Protein AF-A0A920V2Q2-F1 (afdb_monomer_lite)

Secondary structure (DSSP, 8-state):
----SS-S-TTTTT---TTS-TTTS-SSPEEEPTTSS-EEETT-HHHHTTGGG----------S-S-HHHHHHHHHHSS-----

Structure (mmCIF, N/CA/C/O backbone):
data_AF-A0A920V2Q2-F1
#
_entry.id   AF-A0A920V2Q2-F1
#
loop_
_atom_site.group_PDB
_atom_site.id
_atom_site.type_symbol
_atom_site.label_atom_id
_atom_site.label_alt_id
_atom_site.label_comp_id
_atom_site.label_asym_id
_atom_site.label_entity_id
_atom_site.label_seq_id
_atom_site.pdbx_PDB_ins_code
_atom_site.Cartn_x
_atom_site.Cartn_y
_atom_site.Cartn_z
_atom_site.occupancy
_atom_site.B_iso_or_equiv
_atom_site.auth_seq_id
_atom_site.auth_comp_id
_atom_site.auth_asym_id
_atom_site.auth_atom_id
_atom_site.pdbx_PDB_model_num
ATOM 1 N N . MET A 1 1 ? -10.031 2.596 -9.713 1.00 54.97 1 MET A N 1
ATOM 2 C CA . MET A 1 1 ? -8.667 2.827 -9.195 1.00 54.97 1 MET A CA 1
ATOM 3 C C . MET A 1 1 ? -8.457 4.328 -9.138 1.00 54.97 1 MET A C 1
ATOM 5 O O . MET A 1 1 ? -8.634 4.974 -10.160 1.00 54.97 1 MET A O 1
ATOM 9 N N . ILE A 1 2 ? -8.186 4.885 -7.958 1.00 62.19 2 ILE A N 1
ATOM 10 C CA . ILE A 1 2 ? -7.862 6.308 -7.815 1.00 62.19 2 ILE A CA 1
ATOM 11 C C . ILE A 1 2 ? -6.339 6.422 -7.928 1.00 62.19 2 ILE A C 1
ATOM 13 O O . ILE A 1 2 ? -5.621 5.866 -7.101 1.00 62.19 2 ILE A O 1
ATOM 17 N N . PHE A 1 3 ? -5.859 7.070 -8.988 1.00 66.88 3 PHE A N 1
ATOM 18 C CA . PHE A 1 3 ? -4.437 7.270 -9.251 1.00 66.88 3 PHE A CA 1
ATOM 19 C C . PHE A 1 3 ? -4.094 8.752 -9.105 1.00 66.88 3 PHE A C 1
ATOM 21 O O . PHE A 1 3 ? -4.462 9.564 -9.947 1.00 66.88 3 PHE A O 1
ATOM 28 N N . ASN A 1 4 ? -3.405 9.097 -8.019 1.00 69.75 4 ASN A N 1
ATOM 29 C CA . ASN A 1 4 ? -3.165 10.485 -7.615 1.00 69.75 4 ASN A CA 1
ATOM 30 C C . ASN A 1 4 ? -1.797 11.043 -8.049 1.00 69.75 4 ASN A C 1
ATOM 32 O O . ASN A 1 4 ? -1.336 11.997 -7.436 1.00 69.75 4 ASN A O 1
ATOM 36 N N . LEU A 1 5 ? -1.151 10.469 -9.078 1.00 72.38 5 LEU A N 1
ATOM 37 C CA . LEU A 1 5 ? 0.172 10.910 -9.563 1.00 72.38 5 LEU A CA 1
ATOM 38 C C . LEU A 1 5 ? 1.209 11.007 -8.417 1.00 72.38 5 LEU A C 1
ATOM 40 O O . LEU A 1 5 ? 1.882 12.021 -8.262 1.00 72.38 5 LEU A O 1
ATOM 44 N N . GLY A 1 6 ? 1.251 9.977 -7.559 1.00 69.19 6 GLY A N 1
ATOM 45 C CA . GLY A 1 6 ? 1.990 9.990 -6.286 1.00 69.19 6 GLY A CA 1
ATOM 46 C C . GLY A 1 6 ? 1.085 10.008 -5.049 1.00 69.19 6 GLY A C 1
ATOM 47 O O . GLY A 1 6 ? 1.296 10.804 -4.144 1.00 69.19 6 GLY A O 1
ATOM 48 N N . ALA A 1 7 ? 0.051 9.157 -5.041 1.00 72.31 7 ALA A N 1
ATOM 49 C CA . ALA A 1 7 ? -0.948 9.000 -3.977 1.00 72.31 7 ALA A CA 1
ATOM 50 C C . ALA A 1 7 ? -0.384 9.072 -2.538 1.00 72.31 7 ALA A C 1
ATOM 52 O O . ALA A 1 7 ? 0.795 8.784 -2.327 1.00 72.31 7 ALA A O 1
ATOM 53 N N . PRO A 1 8 ? -1.225 9.398 -1.530 1.00 83.06 8 PRO A N 1
ATOM 54 C CA . PRO A 1 8 ? -0.809 9.335 -0.132 1.00 83.06 8 PRO A CA 1
ATOM 55 C C . PRO A 1 8 ? -0.154 7.986 0.166 1.00 83.06 8 PRO A C 1
ATOM 57 O O . PRO A 1 8 ? -0.608 6.947 -0.322 1.00 83.06 8 PRO A O 1
ATOM 60 N N . SER A 1 9 ? 0.933 8.023 0.935 1.00 88.00 9 SER A N 1
ATOM 61 C CA . SER A 1 9 ? 1.741 6.834 1.181 1.00 88.00 9 SER A CA 1
ATOM 62 C C . SER A 1 9 ? 0.891 5.689 1.741 1.00 88.00 9 SER A C 1
ATOM 64 O O . SER A 1 9 ? -0.093 5.875 2.469 1.00 88.00 9 SER A O 1
ATOM 66 N N . GLN A 1 10 ? 1.254 4.470 1.339 1.00 89.69 10 GLN A N 1
ATOM 67 C CA . GLN A 1 10 ? 0.529 3.264 1.727 1.00 89.69 10 GLN A CA 1
ATOM 68 C C . GLN A 1 10 ? 0.550 3.055 3.249 1.00 89.69 10 GLN A C 1
ATOM 70 O O . GLN A 1 10 ? -0.432 2.560 3.802 1.00 89.69 10 GLN A O 1
ATOM 75 N N . PHE A 1 11 ? 1.621 3.493 3.925 1.00 93.00 11 PHE A N 1
ATOM 76 C CA . PHE A 1 11 ? 1.782 3.361 5.375 1.00 93.00 11 PHE A CA 1
ATOM 77 C C . PHE A 1 11 ? 0.809 4.262 6.141 1.00 93.00 11 PHE A C 1
ATOM 79 O O . PHE A 1 11 ? 0.247 3.874 7.159 1.00 93.00 11 PHE A O 1
ATOM 86 N N . GLU A 1 12 ? 0.530 5.448 5.616 1.00 92.25 12 GLU A N 1
ATOM 87 C CA . GLU A 1 12 ? -0.414 6.385 6.210 1.00 92.25 12 GLU A CA 1
ATOM 88 C C . GLU A 1 12 ? -1.867 6.059 5.836 1.00 92.25 12 GLU A C 1
ATOM 90 O O . GLU A 1 12 ? -2.773 6.670 6.393 1.00 92.25 12 GLU A O 1
ATOM 95 N N . THR A 1 13 ? -2.122 5.111 4.926 1.00 93.94 13 THR A N 1
ATOM 96 C CA . THR A 1 13 ? -3.468 4.811 4.410 1.00 93.94 13 THR A CA 1
ATOM 97 C C . THR A 1 13 ? -3.907 3.368 4.668 1.00 93.94 13 THR A C 1
ATOM 99 O O . THR A 1 13 ? -4.421 3.065 5.743 1.00 93.94 13 THR A O 1
ATOM 102 N N . PHE A 1 14 ? -3.765 2.474 3.689 1.00 93.56 14 PHE A N 1
ATOM 103 C CA . PHE A 1 14 ? -4.388 1.143 3.689 1.00 93.56 14 PHE A CA 1
ATOM 104 C C . PHE A 1 14 ? -3.434 0.002 4.081 1.00 93.56 14 PHE A C 1
ATOM 106 O O . PHE A 1 14 ? -3.869 -1.150 4.165 1.00 93.56 14 PHE A O 1
ATOM 113 N N . ASP A 1 15 ? -2.151 0.292 4.321 1.00 93.00 15 ASP A N 1
ATOM 114 C CA . ASP A 1 15 ? -1.143 -0.712 4.670 1.00 93.00 15 ASP A CA 1
ATOM 115 C C . ASP A 1 15 ? -0.111 -0.192 5.695 1.00 93.00 15 ASP A C 1
ATOM 117 O O . ASP A 1 15 ? 1.061 -0.020 5.363 1.00 93.00 15 ASP A O 1
ATOM 121 N N . PRO A 1 16 ? -0.511 0.043 6.961 1.00 93.88 16 PRO A N 1
ATOM 122 C CA . PRO A 1 16 ? 0.297 0.738 7.972 1.00 93.88 16 PRO A CA 1
ATOM 123 C C . PRO A 1 16 ? 1.543 0.000 8.480 1.00 93.88 16 PRO A C 1
ATOM 125 O O . PRO A 1 16 ? 2.253 0.536 9.324 1.00 93.88 16 PRO A O 1
ATOM 128 N N . LYS A 1 17 ? 1.817 -1.220 7.996 1.00 93.31 17 LYS A N 1
ATOM 129 C CA . LYS A 1 17 ? 2.972 -2.052 8.392 1.00 93.31 17 LYS A CA 1
ATOM 130 C C . LYS A 1 17 ? 3.233 -2.047 9.915 1.00 93.31 17 LYS A C 1
ATOM 132 O O . LYS A 1 17 ? 4.312 -1.653 10.352 1.00 93.31 17 LYS A O 1
ATOM 137 N N . PRO A 1 18 ? 2.274 -2.502 10.742 1.00 92.56 18 PRO A N 1
ATOM 138 C CA . PRO A 1 18 ? 2.361 -2.375 12.199 1.00 92.56 18 PRO A CA 1
ATOM 139 C C . PRO A 1 18 ? 3.586 -3.068 12.806 1.00 92.56 18 PRO A C 1
ATOM 141 O O . PRO A 1 18 ? 4.143 -2.562 13.773 1.00 92.56 18 PRO A O 1
ATOM 144 N N . GLU A 1 19 ? 4.049 -4.160 12.200 1.00 93.50 19 GLU A N 1
ATOM 145 C CA . GLU A 1 19 ? 5.203 -4.934 12.674 1.00 93.50 19 GLU A CA 1
ATOM 146 C C . GLU A 1 19 ? 6.553 -4.410 12.156 1.00 93.50 19 GLU A C 1
ATOM 148 O O . GLU A 1 19 ? 7.602 -4.947 12.508 1.00 93.50 19 GLU A O 1
ATOM 153 N N . ALA A 1 20 ? 6.559 -3.388 11.294 1.00 94.19 20 ALA A N 1
ATOM 154 C CA . ALA A 1 20 ? 7.802 -2.807 10.802 1.00 94.19 20 ALA A CA 1
ATOM 155 C C . ALA A 1 20 ? 8.443 -1.877 11.855 1.00 94.19 20 ALA A C 1
ATOM 157 O O . ALA A 1 20 ? 7.730 -1.283 12.674 1.00 94.19 20 ALA A O 1
ATOM 158 N N . PRO A 1 21 ? 9.779 -1.702 11.823 1.00 94.69 21 PRO A N 1
ATOM 159 C CA . PRO A 1 21 ? 10.476 -0.694 12.616 1.00 94.69 21 PRO A CA 1
ATOM 160 C C . PRO A 1 21 ? 9.835 0.692 12.496 1.00 94.69 21 PRO A C 1
ATOM 162 O O . PRO A 1 21 ? 9.310 1.054 11.442 1.00 94.69 21 PRO A O 1
ATOM 165 N N . GLY A 1 22 ? 9.927 1.491 13.562 1.00 89.06 22 GLY A N 1
ATOM 166 C CA . GLY A 1 22 ? 9.339 2.836 13.619 1.00 89.06 22 GLY A CA 1
ATOM 167 C C . GLY A 1 22 ? 9.836 3.795 12.532 1.00 89.06 22 GLY A C 1
ATOM 168 O O . GLY A 1 22 ? 9.131 4.729 12.186 1.00 89.06 22 GLY A O 1
ATOM 169 N N . GLU A 1 23 ? 11.020 3.539 11.978 1.00 90.06 23 GLU A N 1
ATOM 170 C CA . GLU A 1 23 ? 11.626 4.305 10.880 1.00 90.06 23 GLU A CA 1
ATOM 171 C C . GLU A 1 23 ? 11.055 3.930 9.500 1.00 90.06 23 GLU A C 1
ATOM 173 O O . GLU A 1 23 ? 11.246 4.661 8.533 1.00 90.06 23 GLU A O 1
ATOM 178 N N . ILE A 1 24 ? 10.381 2.778 9.401 1.00 90.19 24 ILE A N 1
ATOM 179 C CA . ILE A 1 24 ? 9.809 2.237 8.161 1.00 90.19 24 ILE A CA 1
ATOM 180 C C . ILE A 1 24 ? 8.297 2.456 8.118 1.00 90.19 24 ILE A C 1
ATOM 182 O O . ILE A 1 24 ? 7.759 2.787 7.064 1.00 90.19 24 ILE A O 1
ATOM 186 N N . ARG A 1 25 ? 7.597 2.243 9.238 1.00 91.69 25 ARG A N 1
ATOM 187 C CA . ARG A 1 25 ? 6.150 2.488 9.308 1.00 91.69 25 ARG A CA 1
ATOM 188 C C . ARG A 1 25 ? 5.843 3.975 9.485 1.00 91.69 25 ARG A C 1
ATOM 190 O O . ARG A 1 25 ? 6.636 4.720 10.051 1.00 91.69 25 ARG A O 1
ATOM 197 N N . GLY A 1 26 ? 4.661 4.382 9.031 1.00 87.56 26 GLY A N 1
ATOM 198 C CA . GLY A 1 26 ? 4.167 5.749 9.192 1.00 87.56 26 GLY A CA 1
ATOM 199 C C . GLY A 1 26 ? 3.917 6.133 10.660 1.00 87.56 26 GLY A C 1
ATOM 200 O O . GLY A 1 26 ? 3.853 5.262 11.532 1.00 87.56 26 GLY A O 1
ATOM 201 N N . PRO A 1 27 ? 3.726 7.431 10.961 1.00 92.12 27 PRO A N 1
ATOM 202 C CA . PRO A 1 27 ? 3.546 7.927 12.330 1.00 92.12 27 PRO A CA 1
ATOM 203 C C . PRO A 1 27 ? 2.164 7.613 12.927 1.00 92.12 27 PRO A C 1
ATOM 205 O O . PRO A 1 27 ? 1.943 7.825 14.119 1.00 92.12 27 PRO A O 1
ATOM 208 N N . PHE A 1 28 ? 1.222 7.150 12.104 1.00 94.56 28 PHE A N 1
ATOM 209 C CA . PHE A 1 28 ? -0.160 6.897 12.4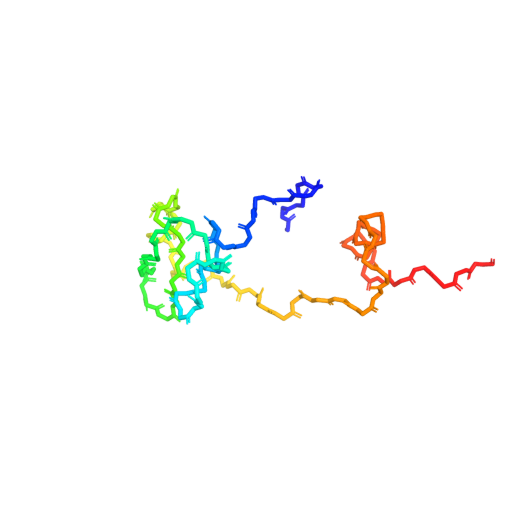99 1.00 94.56 28 PHE A CA 1
ATOM 210 C C . PHE A 1 28 ? -0.367 5.468 12.989 1.00 94.56 28 PHE A C 1
ATOM 212 O O . PHE A 1 28 ? 0.316 4.529 12.575 1.00 94.56 28 PHE A O 1
ATOM 219 N N . LYS A 1 29 ? -1.353 5.295 13.865 1.00 95.25 29 LYS A N 1
ATOM 220 C CA . LYS A 1 29 ? -1.684 3.993 14.432 1.00 95.25 29 LYS A CA 1
ATOM 221 C C . LYS A 1 29 ? -2.556 3.180 13.475 1.00 95.25 29 LYS A C 1
ATOM 223 O O . LYS A 1 29 ? -3.462 3.728 12.842 1.00 95.25 29 LYS A O 1
ATOM 228 N N . PRO A 1 30 ? -2.335 1.860 13.399 1.00 96.25 30 PRO A N 1
ATOM 229 C CA . PRO A 1 30 ? -3.274 0.954 12.761 1.00 96.25 30 PRO A CA 1
ATOM 230 C C . PRO A 1 30 ? -4.564 0.866 13.594 1.00 96.25 30 PRO A C 1
ATOM 232 O O . PRO A 1 30 ? -4.527 0.802 14.823 1.00 96.25 30 PRO A O 1
ATOM 235 N N . ILE A 1 31 ? -5.708 0.825 12.919 1.00 97.19 31 ILE A N 1
ATOM 236 C CA . ILE A 1 31 ? -7.020 0.533 13.493 1.00 97.19 31 ILE A CA 1
ATOM 237 C C . ILE A 1 31 ? -7.645 -0.664 12.766 1.00 97.19 31 ILE A C 1
ATOM 239 O O . ILE A 1 31 ? -7.469 -0.811 11.549 1.00 97.19 31 ILE A O 1
ATOM 243 N N . PRO A 1 32 ? -8.372 -1.540 13.481 1.00 96.62 32 PRO A N 1
ATOM 244 C CA . PRO A 1 32 ? -9.077 -2.649 12.858 1.00 96.62 32 PRO A CA 1
ATOM 245 C C . PRO A 1 32 ? -10.238 -2.136 12.004 1.00 96.62 32 PRO A C 1
ATOM 247 O O . PRO A 1 32 ? -10.894 -1.150 12.346 1.00 96.62 32 PRO A O 1
ATOM 250 N N . VAL A 1 33 ? -10.519 -2.832 10.905 1.00 97.19 33 VAL A N 1
ATOM 251 C CA . VAL A 1 33 ? -11.708 -2.566 10.087 1.00 97.19 33 VAL A CA 1
ATOM 252 C C . VAL A 1 33 ? -12.910 -3.399 10.549 1.00 97.19 33 VAL A C 1
ATOM 254 O O . VAL A 1 33 ? -12.756 -4.465 11.149 1.00 97.19 33 VAL A O 1
ATOM 257 N N . ALA A 1 34 ? -14.121 -2.924 10.258 1.00 95.12 34 ALA A N 1
ATOM 258 C CA . ALA A 1 34 ? -15.369 -3.651 10.457 1.00 95.12 34 ALA A CA 1
ATOM 259 C C . ALA A 1 34 ? -15.346 -4.983 9.691 1.00 95.12 34 ALA A C 1
ATOM 261 O O . ALA A 1 34 ? -14.830 -5.054 8.579 1.00 95.12 34 ALA A O 1
ATOM 262 N N . GLY A 1 35 ? -15.873 -6.042 10.308 1.00 87.44 35 GLY A N 1
ATOM 263 C CA . GLY A 1 35 ? -15.758 -7.412 9.792 1.00 87.44 35 GLY A CA 1
ATOM 264 C C . GLY A 1 35 ? -14.418 -8.096 10.104 1.00 87.44 35 GLY A C 1
ATOM 265 O O . GLY A 1 35 ? -14.317 -9.312 9.961 1.00 87.44 35 GLY A O 1
ATOM 266 N N . GLY A 1 36 ? -13.417 -7.359 10.603 1.00 82.50 36 GLY A N 1
ATOM 267 C CA . GLY A 1 36 ? -12.087 -7.894 10.889 1.00 82.50 36 GLY A CA 1
ATOM 268 C C . GLY A 1 36 ? -11.301 -8.256 9.622 1.00 82.50 36 GLY A C 1
ATOM 269 O O . GLY A 1 36 ? -11.707 -7.9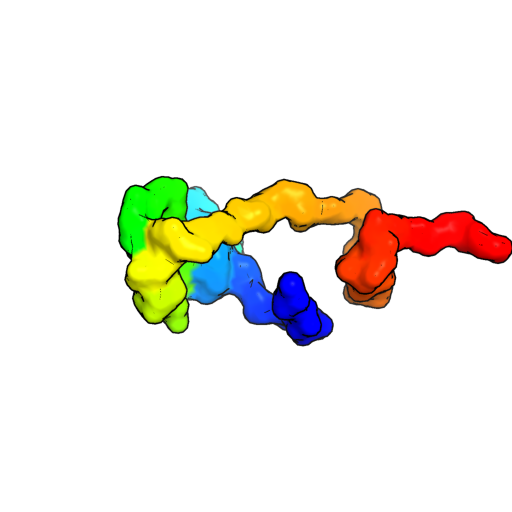71 8.501 1.00 82.50 36 GLY A O 1
ATOM 270 N N . GLY A 1 37 ? -10.127 -8.864 9.793 1.00 88.06 37 GLY A N 1
ATOM 271 C CA . GLY A 1 37 ? -9.326 -9.409 8.687 1.00 88.06 37 GLY A CA 1
ATOM 272 C C . GLY A 1 37 ? -8.164 -8.536 8.204 1.00 88.06 37 GLY A C 1
ATOM 273 O O . GLY A 1 37 ? -7.214 -9.071 7.639 1.00 88.06 37 GLY A O 1
ATOM 274 N N . PHE A 1 38 ? -8.170 -7.225 8.459 1.00 93.81 38 PHE A N 1
ATOM 275 C CA . PHE A 1 38 ? -7.000 -6.361 8.255 1.00 93.81 38 PHE A CA 1
ATOM 276 C C . PHE A 1 38 ? -7.091 -5.060 9.067 1.00 93.81 38 PHE A C 1
ATOM 278 O O . PHE A 1 38 ? -8.090 -4.782 9.732 1.00 93.81 38 PHE A O 1
ATOM 285 N N . GLN A 1 39 ? -6.015 -4.275 9.026 1.00 95.69 39 GLN A N 1
ATOM 286 C CA . GLN A 1 39 ? -5.908 -2.974 9.683 1.00 95.69 39 GLN A CA 1
ATOM 287 C C . GLN A 1 39 ? -5.582 -1.891 8.651 1.00 95.69 39 GLN A C 1
ATOM 289 O O . GLN A 1 39 ? -4.870 -2.159 7.680 1.00 95.69 39 GLN A O 1
ATOM 294 N N . ILE A 1 40 ? -6.089 -0.681 8.878 1.00 96.38 40 ILE A N 1
ATOM 295 C CA . ILE A 1 40 ? -5.775 0.529 8.101 1.00 96.38 40 ILE A CA 1
ATOM 296 C C . ILE A 1 40 ? -5.394 1.663 9.057 1.00 96.38 40 ILE A C 1
ATOM 298 O O . ILE A 1 40 ? -5.530 1.517 10.264 1.00 96.38 40 ILE A O 1
ATOM 302 N N . SER A 1 41 ? -4.909 2.787 8.547 1.00 96.44 41 SER A N 1
ATOM 303 C CA . SER A 1 41 ? -4.520 3.938 9.367 1.00 96.44 41 SER A CA 1
ATOM 304 C C . SER A 1 41 ? -5.706 4.604 10.079 1.00 96.44 41 SER A C 1
ATOM 306 O O . SER A 1 41 ? -6.797 4.737 9.512 1.00 96.44 41 SER A O 1
ATOM 308 N N . GLU A 1 42 ? -5.475 5.096 11.301 1.00 97.00 42 GLU A N 1
ATOM 309 C CA . GLU A 1 42 ? -6.453 5.842 12.106 1.00 97.00 42 GLU A CA 1
ATOM 310 C C . GLU A 1 42 ? -6.989 7.108 11.419 1.00 97.00 42 GLU A C 1
ATOM 312 O O . GLU A 1 42 ? -8.062 7.592 11.778 1.00 97.00 42 GLU A O 1
ATOM 317 N N . ILE A 1 43 ? -6.301 7.611 10.386 1.00 96.00 43 ILE A N 1
ATOM 318 C CA . ILE A 1 43 ? -6.743 8.774 9.602 1.00 96.00 43 ILE A CA 1
ATOM 319 C C . ILE A 1 43 ? -7.929 8.458 8.673 1.00 96.00 43 ILE A C 1
ATOM 321 O O . ILE A 1 43 ? -8.535 9.369 8.109 1.00 96.00 43 ILE A O 1
ATOM 325 N N . LEU A 1 44 ? -8.288 7.177 8.511 1.00 96.44 44 LEU A N 1
ATOM 326 C CA . LEU A 1 44 ? -9.387 6.712 7.659 1.00 96.44 44 LEU A CA 1
ATOM 327 C C . LEU A 1 44 ? -10.536 6.054 8.461 1.00 96.44 44 LEU A C 1
ATOM 329 O O . LEU A 1 44 ? -11.012 4.981 8.079 1.00 96.44 44 LEU A O 1
ATOM 333 N N . PRO A 1 45 ? -11.078 6.680 9.526 1.00 97.25 45 PRO A N 1
ATOM 334 C CA . PRO A 1 45 ? -12.013 6.017 10.442 1.00 97.25 45 PRO A CA 1
ATOM 335 C C . PRO A 1 45 ? -13.327 5.601 9.763 1.00 97.25 45 PRO A C 1
ATOM 337 O O . PRO A 1 45 ? -13.881 4.544 10.054 1.00 97.25 45 PRO A O 1
ATOM 340 N N . ARG A 1 46 ? -13.808 6.389 8.791 1.00 97.44 46 ARG A N 1
ATOM 341 C CA . ARG A 1 46 ? -15.007 6.051 8.002 1.00 97.44 46 ARG A CA 1
ATOM 342 C C . ARG A 1 46 ? -14.774 4.902 7.021 1.00 97.44 46 ARG A C 1
ATOM 344 O O . ARG A 1 46 ? -15.717 4.199 6.687 1.00 97.44 46 ARG A O 1
ATOM 351 N N . HIS A 1 47 ? -13.539 4.702 6.557 1.00 96.38 47 HIS A N 1
ATOM 352 C CA . HIS A 1 47 ? -13.214 3.525 5.749 1.00 96.38 47 HIS A CA 1
ATOM 353 C C . HIS A 1 47 ? -13.139 2.288 6.635 1.00 96.38 47 HIS A C 1
ATOM 355 O O . HIS A 1 47 ? -13.648 1.247 6.243 1.00 96.38 47 HIS A O 1
ATOM 361 N N . ALA A 1 48 ? -12.596 2.405 7.851 1.00 97.31 48 ALA A N 1
ATOM 362 C CA . ALA A 1 48 ? -12.564 1.290 8.788 1.00 97.31 48 ALA A CA 1
ATOM 363 C C . ALA A 1 48 ? -13.979 0.769 9.082 1.00 97.31 48 ALA A C 1
ATOM 365 O O . ALA A 1 48 ? -14.189 -0.437 9.085 1.00 97.31 48 ALA A O 1
ATOM 366 N N . GLN A 1 49 ? -14.975 1.652 9.202 1.00 97.62 49 GLN A N 1
ATOM 367 C CA . GLN A 1 49 ? -16.389 1.272 9.360 1.00 97.62 49 GLN A CA 1
ATOM 368 C C . GLN A 1 49 ? -16.979 0.484 8.179 1.00 97.62 49 GLN A C 1
ATOM 370 O O . GLN A 1 49 ? -18.004 -0.167 8.343 1.00 97.62 49 GLN A O 1
ATOM 375 N N . HIS A 1 50 ? -16.357 0.544 7.003 1.00 96.38 50 HIS A N 1
ATOM 376 C CA . HIS A 1 50 ? -16.806 -0.126 5.783 1.00 96.38 50 HIS A CA 1
ATOM 377 C C . HIS A 1 50 ? -15.879 -1.274 5.362 1.00 96.38 50 HIS A C 1
ATOM 379 O O . HIS A 1 50 ? -15.866 -1.637 4.188 1.00 96.38 50 HIS A O 1
ATOM 385 N N . GLY A 1 51 ? -15.079 -1.826 6.284 1.00 94.75 51 GLY A N 1
ATOM 386 C CA . GLY A 1 51 ? -14.128 -2.913 6.002 1.00 94.75 51 GLY A CA 1
ATOM 387 C C . GLY A 1 51 ? -14.735 -4.149 5.338 1.00 94.75 51 GLY A C 1
ATOM 388 O O . GLY A 1 51 ? -14.063 -4.833 4.576 1.00 94.75 51 GLY A O 1
ATOM 389 N N . ASP A 1 52 ? -16.024 -4.380 5.563 1.00 94.56 52 ASP A N 1
ATOM 390 C CA . ASP A 1 52 ? -16.837 -5.449 4.989 1.00 94.56 52 ASP A CA 1
ATOM 391 C C . ASP A 1 52 ? -17.306 -5.173 3.547 1.00 94.56 52 ASP A C 1
ATOM 393 O O . ASP A 1 52 ? -17.863 -6.053 2.895 1.00 94.56 52 ASP A O 1
ATOM 397 N N . LYS A 1 53 ? -17.087 -3.958 3.030 1.00 94.69 53 LYS A N 1
ATOM 398 C CA . LYS A 1 53 ? -17.569 -3.505 1.711 1.00 94.69 53 LYS A CA 1
ATOM 399 C C . LYS A 1 53 ? -16.463 -3.324 0.678 1.00 94.69 53 LYS A C 1
ATOM 401 O O . LYS A 1 53 ? -16.753 -2.953 -0.459 1.00 94.69 53 LYS A O 1
ATOM 406 N N . PHE A 1 54 ? -15.202 -3.542 1.046 1.00 93.19 54 PHE A N 1
ATOM 407 C CA . PHE A 1 54 ? -14.082 -3.452 0.113 1.00 93.19 54 PHE A CA 1
ATOM 408 C C . PHE A 1 54 ? -12.990 -4.470 0.428 1.00 93.19 54 PHE A C 1
ATOM 410 O O . PHE A 1 54 ? -12.972 -5.121 1.466 1.00 93.19 54 PHE A O 1
ATOM 417 N N . SER A 1 55 ? -12.049 -4.606 -0.501 1.00 92.38 55 SER A N 1
ATOM 418 C CA . SER A 1 55 ? -10.865 -5.444 -0.337 1.00 92.38 55 S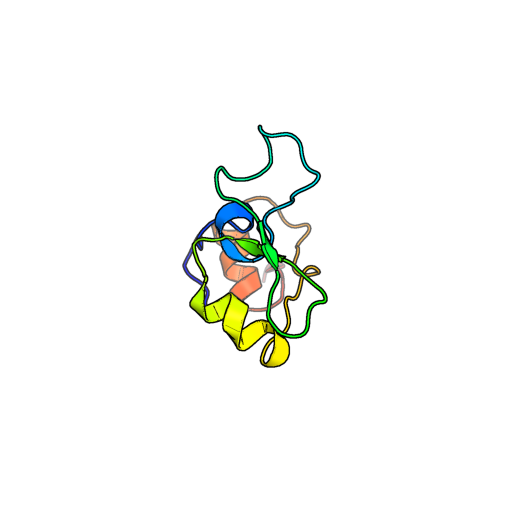ER A CA 1
ATOM 419 C C . SER A 1 55 ? -9.609 -4.641 -0.650 1.00 92.38 55 SER A C 1
ATOM 421 O O . SER A 1 55 ? -9.636 -3.722 -1.470 1.00 92.38 55 SER A O 1
ATOM 423 N N . VAL A 1 56 ? -8.498 -4.999 -0.007 1.00 91.25 56 VAL A N 1
ATOM 424 C CA . VAL A 1 56 ? -7.186 -4.381 -0.237 1.00 91.25 56 VAL A CA 1
ATOM 425 C C . VAL A 1 56 ? -6.319 -5.330 -1.059 1.00 91.25 56 VAL A C 1
ATOM 427 O O . VAL A 1 56 ? -6.024 -6.442 -0.623 1.00 91.25 56 VAL A O 1
ATOM 430 N N . VAL A 1 57 ? -5.878 -4.881 -2.235 1.00 91.25 57 VAL A N 1
ATOM 431 C CA . VAL A 1 57 ? -4.971 -5.637 -3.113 1.00 91.25 57 VAL A CA 1
ATOM 432 C C . VAL A 1 57 ? -3.525 -5.250 -2.798 1.00 91.25 57 VAL A C 1
ATOM 434 O O . VAL A 1 57 ? -3.121 -4.123 -3.061 1.00 91.25 57 VAL A O 1
ATOM 437 N N . ARG A 1 58 ? -2.741 -6.188 -2.247 1.00 89.62 58 ARG A N 1
ATOM 438 C CA . ARG A 1 58 ? -1.324 -5.979 -1.861 1.00 89.62 58 ARG A CA 1
ATOM 439 C C . ARG A 1 58 ? -0.309 -6.547 -2.860 1.00 89.62 58 ARG A C 1
ATOM 441 O O . ARG A 1 58 ? 0.889 -6.496 -2.615 1.00 89.62 58 ARG A O 1
ATOM 448 N N . SER A 1 59 ? -0.781 -7.104 -3.972 1.00 90.81 59 SER A N 1
ATOM 449 C CA . SER A 1 59 ? 0.051 -7.755 -4.992 1.00 90.81 59 SER A CA 1
ATOM 450 C C . SER A 1 59 ? 0.475 -6.833 -6.141 1.00 90.81 59 SER A C 1
ATOM 452 O O . SER A 1 59 ? 1.173 -7.275 -7.046 1.00 90.81 59 SER A O 1
ATOM 454 N N . CYS A 1 60 ? 0.054 -5.565 -6.144 1.00 87.06 60 CYS A N 1
ATOM 455 C CA . CYS A 1 60 ? 0.380 -4.632 -7.220 1.00 87.06 60 CYS A CA 1
ATOM 456 C C . CYS A 1 60 ? 1.822 -4.124 -7.079 1.00 87.06 60 CYS A C 1
ATOM 458 O O . CYS A 1 60 ? 2.104 -3.268 -6.244 1.00 87.06 60 CYS A O 1
ATOM 460 N N . HIS A 1 61 ? 2.726 -4.633 -7.911 1.00 87.94 61 HIS A N 1
ATOM 461 C CA . HIS A 1 61 ? 4.109 -4.172 -8.013 1.00 87.94 61 HIS A CA 1
ATOM 462 C C . HIS A 1 61 ? 4.616 -4.306 -9.456 1.00 87.94 61 HIS A C 1
ATOM 464 O O . HIS A 1 61 ? 4.011 -4.995 -10.277 1.00 87.94 61 HIS A O 1
ATOM 470 N N . HIS A 1 62 ? 5.775 -3.718 -9.755 1.00 88.69 62 HIS A N 1
ATOM 471 C CA . HIS A 1 62 ? 6.472 -3.900 -11.028 1.00 88.69 62 HIS A CA 1
ATOM 472 C C . HIS A 1 62 ? 7.980 -4.043 -10.826 1.00 88.69 62 HIS A C 1
ATOM 474 O O . HIS A 1 62 ? 8.525 -3.602 -9.818 1.00 88.69 62 HIS A O 1
ATOM 480 N N . THR A 1 63 ? 8.660 -4.626 -11.810 1.00 90.75 63 THR A N 1
ATOM 481 C CA . THR A 1 63 ? 10.122 -4.822 -11.811 1.00 90.75 63 THR A CA 1
ATOM 482 C C . THR A 1 63 ? 10.867 -3.815 -12.689 1.00 90.75 63 THR A C 1
ATOM 484 O O . THR A 1 63 ? 12.082 -3.902 -12.838 1.00 90.75 63 THR A O 1
ATOM 487 N N . ALA A 1 64 ? 10.149 -2.864 -13.288 1.00 89.38 64 ALA A N 1
ATOM 488 C CA . ALA A 1 64 ? 10.741 -1.806 -14.096 1.00 89.38 64 ALA A CA 1
ATOM 489 C C . ALA A 1 64 ? 11.620 -0.854 -13.275 1.00 89.38 64 ALA A C 1
ATOM 491 O O . ALA A 1 64 ? 11.535 -0.824 -12.045 1.00 89.38 64 ALA A O 1
ATOM 492 N N . ALA A 1 65 ? 12.397 -0.023 -13.973 1.00 88.88 65 ALA A N 1
ATOM 493 C CA . ALA A 1 65 ? 13.167 1.047 -13.353 1.00 88.88 65 ALA A CA 1
ATOM 494 C C . ALA A 1 65 ? 12.279 1.907 -12.435 1.00 88.88 65 ALA A C 1
ATOM 496 O O . ALA A 1 65 ? 11.138 2.225 -12.781 1.00 88.88 65 ALA A O 1
ATOM 497 N N . ALA A 1 66 ? 12.817 2.284 -11.272 1.00 88.12 66 ALA A N 1
ATOM 498 C CA . ALA A 1 66 ? 12.140 3.097 -10.261 1.00 88.12 66 ALA A CA 1
ATOM 499 C C . ALA A 1 66 ? 12.044 4.572 -10.699 1.00 88.12 66 ALA A C 1
ATOM 501 O O . ALA A 1 66 ? 12.597 5.472 -10.073 1.00 88.12 66 ALA A O 1
ATOM 502 N N . VAL A 1 67 ? 11.362 4.801 -11.820 1.00 89.75 67 VAL A N 1
ATOM 503 C CA . VAL A 1 67 ? 11.144 6.104 -12.443 1.00 89.75 67 VAL A CA 1
ATOM 504 C C . VAL A 1 67 ? 9.652 6.387 -12.419 1.00 89.75 67 VAL A C 1
ATOM 506 O O . VAL A 1 67 ? 8.841 5.561 -12.841 1.00 89.75 67 VAL A O 1
ATOM 509 N N . HIS A 1 68 ? 9.294 7.575 -11.943 1.00 88.25 68 HIS A N 1
ATOM 510 C CA . HIS A 1 68 ? 7.908 8.001 -11.777 1.00 88.25 68 HIS A CA 1
ATOM 511 C C . HIS A 1 68 ? 7.072 7.813 -13.057 1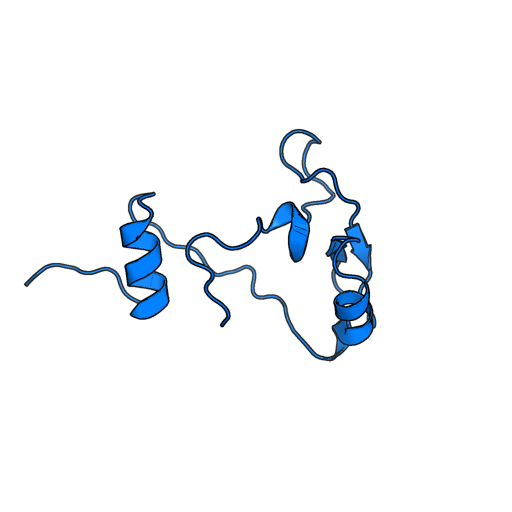.00 88.25 68 HIS A C 1
ATOM 513 O O . HIS A 1 68 ? 6.015 7.181 -13.026 1.00 88.25 68 HIS A O 1
ATOM 519 N N . ASP A 1 69 ? 7.607 8.246 -14.202 1.00 88.75 69 ASP A N 1
ATOM 520 C CA . ASP A 1 69 ? 6.944 8.141 -15.508 1.00 88.75 69 ASP A CA 1
ATOM 521 C C . ASP A 1 69 ? 6.731 6.689 -15.958 1.00 88.75 69 ASP A C 1
ATOM 523 O O . ASP A 1 69 ? 5.739 6.367 -16.610 1.00 88.75 69 ASP A O 1
ATOM 527 N N . THR A 1 70 ? 7.629 5.782 -15.562 1.00 89.44 70 THR A N 1
ATOM 528 C CA . THR A 1 70 ? 7.493 4.348 -15.849 1.00 89.44 70 THR A CA 1
ATOM 529 C C . THR A 1 70 ? 6.348 3.743 -15.039 1.00 89.44 70 THR A C 1
ATOM 531 O O . THR A 1 70 ? 5.503 3.037 -15.591 1.00 89.44 70 THR A O 1
ATOM 534 N N . GLY A 1 71 ? 6.257 4.083 -13.749 1.00 87.88 71 GLY A N 1
ATOM 535 C CA . GLY A 1 71 ? 5.119 3.713 -12.907 1.00 87.88 71 GLY A CA 1
ATOM 536 C C . GLY A 1 71 ? 3.798 4.237 -13.476 1.00 87.88 71 GLY A C 1
ATOM 537 O O . GLY A 1 71 ? 2.847 3.475 -13.627 1.00 87.88 71 GLY A O 1
ATOM 538 N N . HIS A 1 72 ? 3.758 5.510 -13.882 1.00 88.31 72 HIS A N 1
ATOM 539 C CA . HIS A 1 72 ? 2.595 6.126 -14.529 1.00 88.31 72 HIS A CA 1
ATOM 540 C C . HIS A 1 72 ? 2.130 5.353 -15.764 1.00 88.31 72 HIS A C 1
ATOM 542 O O . HIS A 1 72 ? 0.959 4.983 -15.870 1.00 88.31 72 HIS A O 1
ATOM 548 N N . GLN A 1 73 ? 3.058 5.068 -16.675 1.00 89.06 73 GLN A N 1
ATOM 549 C CA . GLN A 1 73 ? 2.779 4.353 -17.912 1.00 89.06 73 GLN A CA 1
ATOM 550 C C . GLN A 1 73 ? 2.217 2.949 -17.641 1.00 89.06 73 GLN A C 1
ATOM 552 O O . GLN A 1 73 ? 1.223 2.554 -18.258 1.00 89.06 73 GLN A O 1
ATOM 557 N N . MET A 1 74 ? 2.785 2.213 -16.684 1.00 90.31 74 MET A N 1
ATOM 558 C CA . MET A 1 74 ? 2.266 0.898 -16.299 1.00 90.31 74 MET A CA 1
ATOM 559 C C . MET A 1 74 ? 0.891 0.972 -15.641 1.00 90.31 74 MET A C 1
ATOM 561 O O . MET A 1 74 ? 0.030 0.163 -15.974 1.00 90.31 74 MET A O 1
ATOM 565 N N . MET A 1 75 ? 0.642 1.945 -14.762 1.00 87.75 75 MET A N 1
ATOM 566 C CA . MET A 1 75 ? -0.669 2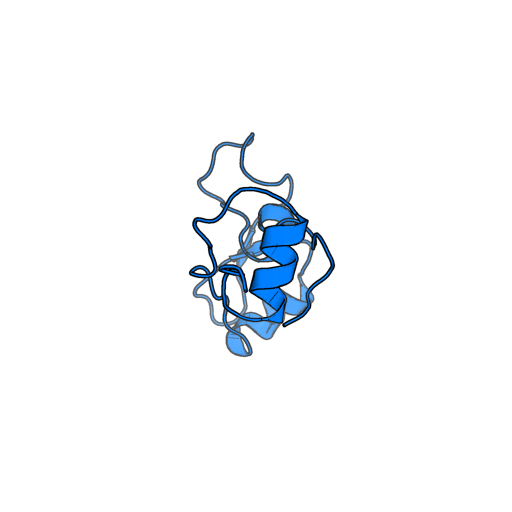.100 -14.123 1.00 87.75 75 MET A CA 1
ATOM 567 C C . MET A 1 75 ? -1.776 2.433 -15.132 1.00 87.75 75 MET A C 1
ATOM 569 O O . MET A 1 75 ? -2.918 2.021 -14.945 1.00 87.75 75 MET A O 1
ATOM 573 N N . GLN A 1 76 ? -1.447 3.157 -16.207 1.00 87.56 76 GLN A N 1
ATOM 574 C CA . GLN A 1 76 ? -2.408 3.540 -17.245 1.00 87.56 76 GLN A CA 1
ATOM 575 C C . GLN A 1 76 ? -2.613 2.467 -18.320 1.00 87.56 76 GLN A C 1
ATOM 577 O O . GLN A 1 76 ? -3.699 2.373 -18.886 1.00 87.56 76 GLN A O 1
ATOM 582 N N . THR A 1 77 ? -1.583 1.676 -18.629 1.00 90.31 77 THR A N 1
ATOM 583 C CA . THR A 1 77 ? -1.605 0.765 -19.791 1.00 90.31 77 THR A CA 1
ATOM 584 C C . THR A 1 77 ? -1.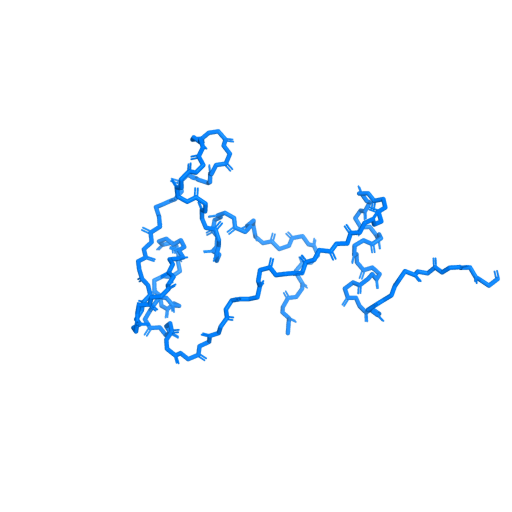501 -0.716 -19.434 1.00 90.31 77 THR A C 1
ATOM 586 O O . THR A 1 77 ? -1.715 -1.564 -20.298 1.00 90.31 77 THR A O 1
ATOM 589 N N . GLY A 1 78 ? -1.152 -1.047 -18.189 1.00 90.00 78 GLY A N 1
ATOM 590 C CA . GLY A 1 78 ? -0.984 -2.418 -17.707 1.00 90.00 78 GLY A CA 1
ATOM 591 C C . GLY A 1 78 ? 0.248 -3.155 -18.245 1.00 90.00 78 GLY A C 1
ATOM 592 O O . GLY A 1 78 ? 0.393 -4.347 -17.993 1.00 90.00 78 GLY A O 1
ATOM 593 N N . ARG A 1 79 ? 1.137 -2.490 -18.991 1.00 89.00 79 ARG A N 1
ATOM 594 C CA . ARG A 1 79 ? 2.337 -3.104 -19.582 1.00 89.00 79 ARG A CA 1
ATOM 595 C C . ARG A 1 79 ? 3.502 -2.132 -19.587 1.00 89.00 79 ARG A C 1
ATOM 597 O O . ARG A 1 79 ? 3.272 -0.932 -19.584 1.00 89.00 79 ARG A O 1
ATOM 604 N N . LEU A 1 80 ? 4.730 -2.634 -19.664 1.00 88.81 80 LEU A N 1
ATOM 605 C CA . LEU A 1 80 ? 5.884 -1.793 -19.980 1.00 88.81 80 LEU A CA 1
ATOM 606 C C . LEU A 1 80 ? 5.901 -1.460 -21.468 1.00 88.81 80 LEU A C 1
ATOM 608 O O . LEU A 1 80 ? 5.595 -2.313 -22.303 1.00 88.81 80 LEU A O 1
ATOM 612 N N . PHE A 1 81 ? 6.266 -0.227 -21.807 1.00 81.69 81 PHE A N 1
ATOM 613 C CA . PHE A 1 81 ? 6.550 0.118 -23.193 1.00 81.69 81 PHE A CA 1
ATOM 614 C C . PHE A 1 81 ? 7.856 -0.559 -23.628 1.00 81.69 81 PHE A C 1
ATOM 616 O O . PHE A 1 81 ? 8.907 -0.313 -23.045 1.00 81.69 81 PHE A O 1
ATOM 623 N N . THR A 1 82 ? 7.794 -1.414 -24.647 1.00 80.00 82 THR A N 1
ATOM 624 C CA . THR A 1 82 ? 8.950 -2.177 -25.149 1.00 80.00 82 THR A CA 1
ATOM 625 C C . THR A 1 82 ? 9.518 -1.637 -26.463 1.00 80.00 82 THR A C 1
ATOM 627 O O . THR A 1 82 ? 10.221 -2.368 -27.150 1.00 80.00 82 THR A O 1
ATOM 630 N N . GLY A 1 83 ? 9.240 -0.377 -26.812 1.00 73.88 83 GLY A N 1
ATOM 631 C CA . GLY A 1 83 ? 9.716 0.217 -28.064 1.00 73.88 83 GLY A CA 1
ATOM 632 C C . GLY A 1 83 ? 8.902 -0.219 -29.284 1.00 73.88 83 GLY A C 1
ATOM 633 O O . GLY A 1 83 ? 8.490 -1.373 -29.396 1.00 73.88 83 GLY A O 1
ATOM 634 N N . GLY A 1 84 ? 8.657 0.745 -30.170 1.00 50.38 84 GLY A N 1
ATOM 635 C CA . GLY A 1 84 ? 8.459 0.523 -31.600 1.00 50.38 84 GLY A CA 1
ATOM 636 C C . GLY A 1 84 ? 9.753 0.862 -32.321 1.00 50.38 84 GLY A C 1
ATOM 637 O O . GLY A 1 84 ? 10.482 1.732 -31.789 1.00 50.38 84 GLY A O 1
#

pLDDT: mean 88.88, std 9.2, range [50.38, 97.62]

Foldseek 3Di:
DDDDLDDDDQCQWVCQPQVDPPVPGDPFDWDAAPVGDDTTGPVPVVVSPCVVPDDDDPPDDDPDDPDSVQVVCCVVPVDGDPDD

Sequence (84 aa):
MIFNLGAPSQFETFDPKPEAPGEIRGPFKPIPVAGGGFQISEILPRHAQHGDKFSVVRSCHHTAAAVHDTGHQMMQTGRLFTGG

Radius of gyration: 15.29 Å; chains: 1; bounding box: 31×20×46 Å